Protein AF-A0A9P8CK56-F1 (afdb_monomer_lite)

Organism: NCBI:txid2614577

Foldseek 3Di:
DDDDPVLLQLLLQCCQVVVDDLVVSQVVSCVVVVDGDDSVRSVVSPQVVQQFAFDADPVLEFDDDPVDNPDGDGHHCPDPPNDPDDSSGSLSRPLVVLLPDPPRDPVSNVSSVVSVVVHVVVVVVVVVVVD

Radius of gyration: 15.68 Å; chains: 1; bounding box: 39×35×40 Å

pLDDT: mean 83.84, std 14.22, range [45.66, 97.94]

Structure (mmCIF, N/CA/C/O backbone):
data_AF-A0A9P8CK56-F1
#
_entry.id   AF-A0A9P8CK56-F1
#
loop_
_atom_site.group_PDB
_atom_site.id
_atom_site.type_symbol
_atom_site.label_atom_id
_atom_site.label_alt_id
_atom_site.label_comp_id
_atom_site.label_asym_id
_atom_site.label_entity_id
_atom_site.label_seq_id
_atom_site.pdbx_PDB_ins_code
_atom_site.Cartn_x
_atom_site.Cartn_y
_atom_site.Cartn_z
_atom_site.occupancy
_atom_site.B_iso_or_equiv
_atom_site.auth_seq_id
_atom_site.auth_comp_id
_atom_site.auth_asym_id
_atom_site.auth_atom_id
_atom_site.pdbx_PDB_model_num
ATOM 1 N N . LYS A 1 1 ? -8.185 0.808 -19.509 1.00 69.81 1 LYS A N 1
ATOM 2 C CA . LYS A 1 1 ? -8.734 -0.059 -18.432 1.00 69.81 1 LYS A CA 1
ATOM 3 C C . LYS A 1 1 ? -8.433 0.576 -17.075 1.00 69.81 1 LYS A C 1
ATOM 5 O O . LYS A 1 1 ? -7.284 0.94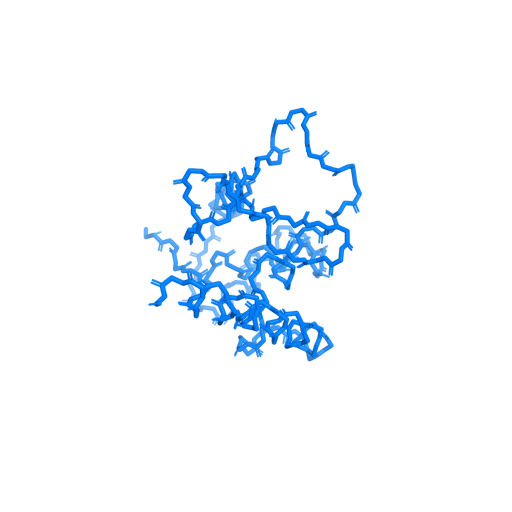2 -16.844 1.00 69.81 1 LYS A O 1
ATOM 10 N N . ARG A 1 2 ? -9.447 0.756 -16.221 1.00 87.88 2 ARG A N 1
ATOM 11 C CA . ARG A 1 2 ? -9.299 1.322 -14.866 1.00 87.88 2 ARG A CA 1
ATOM 12 C C . ARG A 1 2 ? -8.567 0.323 -13.956 1.00 87.88 2 ARG A C 1
ATOM 14 O O . ARG A 1 2 ? -8.706 -0.878 -14.161 1.00 87.88 2 ARG A O 1
ATOM 21 N N . TYR A 1 3 ? -7.772 0.816 -13.007 1.00 92.88 3 TYR A N 1
ATOM 22 C CA . TYR A 1 3 ? -7.143 -0.028 -11.986 1.00 92.88 3 TYR A CA 1
ATOM 23 C C . TYR A 1 3 ? -8.184 -0.477 -10.959 1.00 92.88 3 TYR A C 1
ATOM 25 O O . TYR A 1 3 ? -9.047 0.318 -10.575 1.00 92.88 3 TYR A O 1
ATOM 33 N N . THR A 1 4 ? -8.097 -1.729 -10.512 1.00 95.44 4 THR A N 1
ATOM 34 C CA . THR A 1 4 ? -8.840 -2.187 -9.331 1.00 95.44 4 THR A CA 1
ATOM 35 C C . THR A 1 4 ? -8.220 -1.611 -8.054 1.00 95.44 4 THR A C 1
ATOM 37 O O . THR A 1 4 ? -7.120 -1.043 -8.075 1.00 95.44 4 THR A O 1
ATOM 40 N N . VAL A 1 5 ? -8.926 -1.753 -6.929 1.00 94.50 5 VAL A N 1
ATOM 41 C CA . VAL A 1 5 ? -8.406 -1.366 -5.609 1.00 94.50 5 VAL A CA 1
ATOM 42 C C . VAL A 1 5 ? -7.129 -2.146 -5.296 1.00 94.50 5 VAL A C 1
ATOM 44 O O . VAL A 1 5 ? -6.094 -1.535 -5.057 1.00 94.50 5 VAL A O 1
ATOM 47 N N . GLU A 1 6 ? -7.165 -3.473 -5.430 1.00 96.25 6 GLU A N 1
ATOM 48 C CA . GLU A 1 6 ? -6.005 -4.341 -5.200 1.00 96.25 6 GLU A CA 1
ATOM 49 C C . GLU A 1 6 ? -4.815 -3.999 -6.109 1.00 96.25 6 GLU A C 1
ATOM 51 O O . GLU A 1 6 ? -3.677 -3.937 -5.653 1.00 96.25 6 GLU A O 1
ATOM 56 N N . GLN A 1 7 ? -5.062 -3.701 -7.388 1.00 96.62 7 GLN A N 1
ATOM 57 C CA . GLN A 1 7 ? -3.997 -3.288 -8.305 1.00 96.62 7 GLN A CA 1
ATOM 58 C C . GLN A 1 7 ? -3.357 -1.960 -7.889 1.00 96.62 7 GLN A C 1
ATOM 60 O O . GLN A 1 7 ? -2.152 -1.779 -8.047 1.00 96.62 7 GLN A O 1
ATOM 65 N N . SER A 1 8 ? -4.155 -1.025 -7.375 1.00 95.25 8 SER A N 1
ATOM 66 C CA . SER A 1 8 ? -3.649 0.255 -6.871 1.00 95.25 8 SER A CA 1
ATOM 67 C C . SER A 1 8 ? -2.845 0.055 -5.584 1.00 95.25 8 SER A C 1
ATOM 69 O O . SER A 1 8 ? -1.782 0.654 -5.429 1.00 95.25 8 SER A O 1
ATOM 71 N N . ASP A 1 9 ? -3.311 -0.831 -4.705 1.00 95.81 9 ASP A N 1
ATOM 72 C CA . ASP A 1 9 ? -2.639 -1.205 -3.460 1.00 95.81 9 ASP A CA 1
ATOM 73 C C . ASP A 1 9 ? -1.296 -1.883 -3.704 1.00 95.81 9 ASP A C 1
ATOM 75 O O . ASP A 1 9 ? -0.312 -1.536 -3.053 1.00 95.81 9 ASP A O 1
ATOM 79 N N . PHE A 1 10 ? -1.226 -2.786 -4.683 1.00 97.25 10 PHE A N 1
ATOM 80 C CA . PHE A 1 10 ? 0.025 -3.419 -5.090 1.00 97.25 10 PHE A CA 1
ATOM 81 C C . PHE A 1 10 ? 1.075 -2.381 -5.485 1.00 97.25 10 PHE A C 1
ATOM 83 O O . PHE A 1 10 ? 2.236 -2.493 -5.103 1.00 97.25 10 PHE A O 1
ATOM 90 N N . ILE A 1 11 ? 0.674 -1.343 -6.224 1.00 95.81 11 ILE A N 1
ATOM 91 C CA . ILE A 1 11 ? 1.591 -0.284 -6.657 1.00 95.81 11 ILE A CA 1
ATOM 92 C C . ILE A 1 11 ? 2.115 0.512 -5.453 1.00 95.81 11 ILE A C 1
ATOM 94 O O . ILE A 1 11 ? 3.301 0.838 -5.423 1.00 95.81 11 ILE A O 1
ATOM 98 N N . ILE A 1 12 ? 1.266 0.809 -4.461 1.00 93.88 12 ILE A N 1
ATOM 99 C CA . ILE A 1 12 ? 1.695 1.462 -3.212 1.00 93.88 12 ILE A CA 1
ATOM 100 C C . ILE A 1 12 ? 2.677 0.563 -2.458 1.00 93.88 12 ILE A C 1
ATOM 102 O O . ILE A 1 12 ? 3.786 1.003 -2.161 1.00 93.88 12 ILE A O 1
ATOM 106 N N . TYR A 1 13 ? 2.304 -0.698 -2.233 1.00 95.31 13 TYR A N 1
ATOM 107 C CA . TYR A 1 13 ? 3.117 -1.679 -1.517 1.00 95.31 13 TYR A CA 1
ATOM 108 C C . TYR A 1 13 ? 4.500 -1.872 -2.140 1.00 95.31 13 TYR A C 1
ATOM 110 O O . TYR A 1 13 ? 5.534 -1.831 -1.473 1.00 95.31 13 TYR A O 1
ATOM 118 N N . ALA A 1 14 ? 4.534 -2.043 -3.459 1.00 95.38 14 ALA A N 1
ATOM 119 C CA . ALA A 1 14 ? 5.774 -2.283 -4.173 1.00 95.38 14 ALA A CA 1
ATOM 120 C C . ALA A 1 14 ? 6.727 -1.072 -4.107 1.00 95.38 14 ALA A C 1
ATOM 122 O O . ALA A 1 14 ? 7.947 -1.235 -4.160 1.00 95.38 14 ALA A O 1
ATOM 123 N N . ARG A 1 15 ? 6.186 0.148 -3.989 1.00 93.12 15 ARG A N 1
ATOM 124 C CA . ARG A 1 15 ? 6.971 1.388 -3.935 1.00 93.12 15 ARG A CA 1
ATOM 125 C C . ARG A 1 15 ? 7.427 1.766 -2.533 1.00 93.12 15 ARG A C 1
ATOM 127 O O . ARG A 1 15 ? 8.553 2.241 -2.416 1.00 93.12 15 ARG A O 1
ATOM 134 N N . HIS A 1 16 ? 6.586 1.569 -1.525 1.00 90.31 16 HIS A N 1
ATOM 135 C CA . HIS A 1 16 ? 6.870 1.958 -0.146 1.00 90.31 16 HIS A CA 1
ATOM 136 C C . HIS A 1 16 ? 7.537 0.818 0.623 1.00 90.31 16 HIS A C 1
ATOM 138 O O . HIS A 1 16 ? 8.731 0.884 0.900 1.00 90.31 16 HIS A O 1
ATOM 144 N N . GLU A 1 17 ? 6.826 -0.283 0.856 1.00 91.69 17 GLU A N 1
ATOM 145 C CA . GLU A 1 17 ? 7.347 -1.405 1.638 1.00 91.69 17 GLU A CA 1
ATOM 146 C C . GLU A 1 17 ? 8.493 -2.136 0.944 1.00 91.69 17 GLU A C 1
ATOM 148 O O . GLU A 1 17 ? 9.493 -2.473 1.574 1.00 91.69 17 GLU A O 1
ATOM 153 N N . MET A 1 18 ? 8.366 -2.384 -0.360 1.00 92.31 18 MET A N 1
ATOM 154 C CA . MET A 1 18 ? 9.376 -3.159 -1.086 1.00 92.31 18 MET A CA 1
ATOM 155 C C . MET A 1 18 ? 10.480 -2.298 -1.704 1.00 92.31 18 MET A C 1
ATOM 157 O O . MET A 1 18 ? 11.491 -2.839 -2.160 1.00 92.31 18 MET A O 1
ATOM 161 N N . LYS A 1 19 ? 10.289 -0.972 -1.753 1.00 91.69 19 LYS A N 1
ATOM 162 C CA . LYS A 1 19 ? 11.221 0.009 -2.344 1.00 91.69 19 LYS A CA 1
ATOM 163 C C . LYS A 1 19 ? 11.689 -0.364 -3.762 1.00 91.69 19 LYS A C 1
ATOM 165 O O . LYS A 1 19 ? 12.800 -0.037 -4.177 1.00 91.69 19 LYS A O 1
ATOM 170 N N . TRP A 1 20 ? 10.850 -1.054 -4.540 1.00 95.38 20 TRP A N 1
ATOM 171 C CA . TRP A 1 20 ? 11.206 -1.541 -5.876 1.00 95.38 20 TRP A CA 1
ATOM 172 C C . TRP A 1 20 ? 11.250 -0.423 -6.910 1.00 95.38 20 TRP A C 1
ATOM 174 O O . TRP A 1 20 ? 10.390 0.454 -6.920 1.00 95.38 20 TRP A O 1
ATOM 184 N N . SER A 1 21 ? 12.193 -0.497 -7.853 1.00 96.50 21 SER A N 1
ATOM 185 C CA . SER A 1 21 ? 12.228 0.392 -9.021 1.00 96.50 21 SER A CA 1
ATOM 186 C C . SER A 1 21 ? 10.979 0.230 -9.897 1.00 96.50 21 SER A C 1
ATOM 188 O O . SER A 1 21 ? 10.360 -0.833 -9.927 1.00 96.50 21 SER A O 1
ATOM 190 N N . TRP A 1 22 ? 10.615 1.264 -10.661 1.00 96.75 22 TRP A N 1
ATOM 191 C CA . TRP A 1 22 ? 9.417 1.229 -11.511 1.00 96.75 22 TRP A CA 1
ATOM 192 C C . TRP A 1 22 ? 9.407 0.086 -12.531 1.00 96.75 22 TRP A C 1
ATOM 194 O O . TRP A 1 22 ? 8.348 -0.486 -12.779 1.00 96.75 22 TRP A O 1
ATOM 204 N N . ASN A 1 23 ? 10.569 -0.284 -13.075 1.00 97.38 23 ASN A N 1
ATOM 205 C CA . ASN A 1 23 ? 10.685 -1.433 -13.976 1.00 97.38 23 ASN A CA 1
ATOM 206 C C . ASN A 1 23 ? 10.350 -2.743 -13.250 1.00 97.38 23 ASN A C 1
ATOM 208 O O . ASN A 1 23 ? 9.551 -3.528 -13.745 1.00 97.38 23 ASN A O 1
ATOM 212 N N . LYS A 1 24 ? 10.854 -2.932 -12.024 1.00 97.94 24 LYS A N 1
ATOM 213 C CA . LYS A 1 24 ? 10.520 -4.112 -11.218 1.00 97.94 24 LYS A CA 1
ATOM 214 C C . LYS A 1 24 ? 9.043 -4.139 -10.818 1.00 97.94 24 LYS A C 1
ATOM 216 O O . LYS A 1 24 ? 8.423 -5.195 -10.871 1.00 97.94 24 LYS A O 1
ATOM 221 N N . VAL A 1 25 ? 8.462 -2.986 -10.466 1.00 97.50 25 VAL A N 1
ATOM 222 C CA . VAL A 1 25 ? 7.016 -2.872 -10.197 1.00 97.50 25 VAL A CA 1
ATOM 223 C C . VAL A 1 25 ? 6.209 -3.284 -11.426 1.00 97.50 25 VAL A C 1
ATOM 225 O O . VAL A 1 25 ? 5.249 -4.031 -11.286 1.00 97.50 25 VAL A O 1
ATOM 228 N N . ARG A 1 26 ? 6.600 -2.832 -12.624 1.00 97.88 26 ARG A N 1
ATOM 229 C CA . ARG A 1 26 ? 5.947 -3.200 -13.886 1.00 97.88 26 ARG A CA 1
ATOM 230 C C . ARG A 1 26 ? 5.964 -4.709 -14.113 1.00 97.88 26 ARG A C 1
ATOM 232 O O . ARG A 1 26 ? 4.909 -5.288 -14.364 1.00 97.88 26 ARG A O 1
ATOM 239 N N . ASP A 1 27 ? 7.135 -5.325 -14.012 1.00 97.75 27 ASP A N 1
ATOM 240 C CA . ASP A 1 27 ? 7.305 -6.748 -14.312 1.00 97.75 27 ASP A CA 1
ATOM 241 C C . ASP A 1 27 ? 6.545 -7.609 -13.293 1.00 97.75 27 ASP A C 1
ATOM 243 O O . ASP A 1 27 ? 5.765 -8.487 -13.663 1.00 97.75 27 ASP A O 1
ATOM 247 N N . ALA A 1 28 ? 6.662 -7.276 -12.004 1.00 97.62 28 ALA A N 1
ATOM 248 C CA . ALA A 1 28 ? 5.919 -7.951 -10.946 1.00 97.62 28 ALA A CA 1
ATOM 249 C C . ALA A 1 28 ? 4.399 -7.741 -11.076 1.00 97.62 28 ALA A C 1
ATOM 251 O O . ALA A 1 28 ? 3.634 -8.675 -10.860 1.00 97.62 28 ALA A O 1
ATOM 252 N N . PHE A 1 29 ? 3.939 -6.553 -11.487 1.00 97.81 29 PHE A N 1
ATOM 253 C CA . PHE A 1 29 ? 2.518 -6.287 -11.731 1.00 97.81 29 PHE A CA 1
ATOM 254 C C . PHE A 1 29 ? 1.959 -7.194 -12.835 1.00 97.81 29 PHE A C 1
ATOM 256 O O . PHE A 1 29 ? 0.879 -7.769 -12.676 1.00 97.81 29 PHE A O 1
ATOM 263 N N . ALA A 1 30 ? 2.697 -7.348 -13.938 1.00 97.25 30 ALA A N 1
ATOM 264 C CA . ALA A 1 30 ? 2.300 -8.219 -15.040 1.00 97.25 30 ALA A CA 1
ATOM 265 C C . ALA A 1 30 ? 2.226 -9.690 -14.604 1.00 97.25 30 ALA A C 1
ATOM 267 O O . ALA A 1 30 ? 1.282 -10.390 -14.973 1.00 97.25 30 ALA A O 1
ATOM 268 N N . MET A 1 31 ? 3.164 -10.141 -13.767 1.00 96.94 31 MET A N 1
ATOM 269 C CA . MET A 1 31 ? 3.151 -11.494 -13.206 1.00 96.94 31 MET A CA 1
ATOM 270 C C . MET A 1 31 ? 1.968 -11.728 -12.260 1.00 96.94 31 MET A C 1
ATOM 272 O O . MET A 1 31 ? 1.265 -12.727 -12.410 1.00 96.94 31 MET A O 1
ATOM 276 N N . THR A 1 32 ? 1.726 -10.805 -11.326 1.00 96.62 32 THR A N 1
ATOM 277 C CA . THR A 1 32 ? 0.682 -10.934 -10.297 1.00 96.62 32 THR A CA 1
ATOM 278 C C . THR A 1 32 ? -0.721 -10.868 -10.894 1.00 96.62 32 THR A C 1
ATOM 280 O O . THR A 1 32 ? -1.567 -11.696 -10.574 1.00 96.62 32 THR A O 1
ATOM 283 N N . PHE A 1 33 ? -0.978 -9.909 -11.789 1.00 96.19 33 PHE A N 1
ATOM 284 C CA . PHE A 1 33 ? -2.330 -9.637 -12.296 1.00 96.19 33 PHE A CA 1
ATOM 285 C C . PHE A 1 33 ? -2.580 -10.130 -13.721 1.00 96.19 33 PHE A C 1
ATOM 287 O O . PHE A 1 33 ? -3.648 -9.855 -14.270 1.00 96.19 33 PHE A O 1
ATOM 294 N N . ARG A 1 34 ? -1.600 -10.806 -14.341 1.00 95.19 34 ARG A N 1
ATOM 295 C CA . ARG A 1 34 ? -1.655 -11.272 -15.742 1.00 95.19 34 ARG A CA 1
ATOM 296 C C . ARG A 1 34 ? -2.084 -10.162 -16.706 1.00 95.19 34 ARG A C 1
ATOM 298 O O . ARG A 1 34 ? -2.846 -10.375 -17.645 1.00 95.19 34 ARG A O 1
ATOM 305 N N . GLN A 1 35 ? -1.622 -8.944 -16.430 1.00 93.81 35 GLN A N 1
ATOM 306 C CA . GLN A 1 35 ? -2.021 -7.747 -17.152 1.00 93.81 35 GLN A CA 1
ATOM 307 C C . GLN A 1 35 ? -0.852 -6.779 -17.271 1.00 93.81 35 GLN A C 1
ATOM 309 O O . GLN A 1 35 ? -0.316 -6.310 -16.270 1.00 93.81 35 GLN A O 1
ATOM 314 N N . GLU A 1 36 ? -0.541 -6.383 -18.497 1.00 94.06 36 GLU A N 1
ATOM 315 C CA . GLU A 1 36 ? 0.524 -5.426 -18.758 1.00 94.06 36 GLU A CA 1
ATOM 316 C C . GLU A 1 36 ? 0.073 -3.973 -18.558 1.00 94.06 36 GLU A C 1
ATOM 318 O O . GLU A 1 36 ? -1.068 -3.563 -18.839 1.00 94.06 36 GLU A O 1
ATOM 323 N N . ARG A 1 37 ? 1.009 -3.175 -18.050 1.00 95.38 37 ARG A N 1
ATOM 324 C CA . ARG A 1 37 ? 0.907 -1.726 -17.892 1.00 95.38 37 ARG A CA 1
ATOM 325 C C . ARG A 1 37 ? 2.262 -1.112 -18.188 1.00 95.38 37 ARG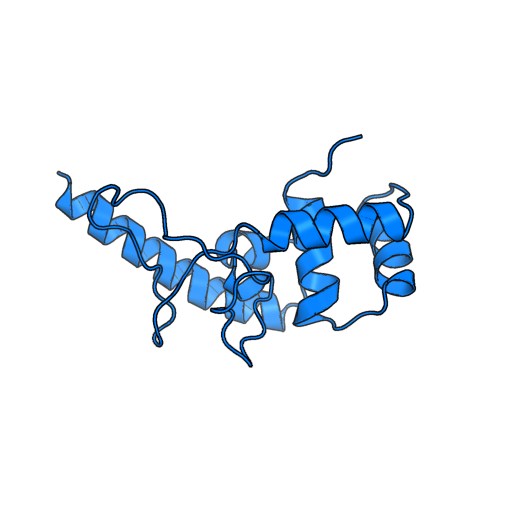 A C 1
ATOM 327 O O . ARG A 1 37 ? 3.290 -1.711 -17.906 1.00 95.38 37 ARG A O 1
ATOM 334 N N . THR A 1 38 ? 2.270 0.098 -18.729 1.00 96.44 38 THR A N 1
ATOM 335 C CA . THR A 1 38 ? 3.512 0.854 -18.904 1.00 96.44 38 THR A CA 1
ATOM 336 C C . THR A 1 38 ? 3.899 1.539 -17.592 1.00 96.44 38 THR A C 1
ATOM 338 O O . THR A 1 38 ? 3.041 1.828 -16.752 1.00 96.44 38 THR A O 1
ATOM 341 N N . VAL A 1 39 ? 5.188 1.843 -17.420 1.00 96.75 39 VAL A N 1
ATOM 342 C CA . VAL A 1 39 ? 5.681 2.599 -16.255 1.00 96.75 39 VAL A CA 1
ATOM 343 C C . VAL A 1 39 ? 4.923 3.926 -16.062 1.00 96.75 39 VAL A C 1
ATOM 345 O O . VAL A 1 39 ? 4.441 4.147 -14.948 1.00 96.75 39 VAL A O 1
ATOM 348 N N . PRO A 1 40 ? 4.691 4.757 -17.102 1.00 96.75 40 PRO A N 1
ATOM 349 C CA . PRO A 1 40 ? 3.902 5.983 -16.952 1.00 96.75 40 PRO A CA 1
ATOM 350 C C . PRO A 1 40 ? 2.479 5.740 -16.431 1.00 96.75 40 PRO A C 1
ATOM 352 O O . PRO A 1 40 ? 1.979 6.493 -15.593 1.00 96.75 40 PRO A O 1
ATOM 355 N N . CYS A 1 41 ? 1.818 4.661 -16.865 1.00 95.69 41 CYS A N 1
ATOM 356 C CA . CYS A 1 41 ? 0.485 4.322 -16.368 1.00 95.69 41 CYS A CA 1
ATOM 357 C C . CYS A 1 41 ? 0.493 3.944 -14.881 1.00 95.69 41 CYS A C 1
ATOM 359 O O . CYS A 1 41 ? -0.472 4.259 -14.177 1.00 95.69 41 CYS A O 1
ATOM 361 N N . LEU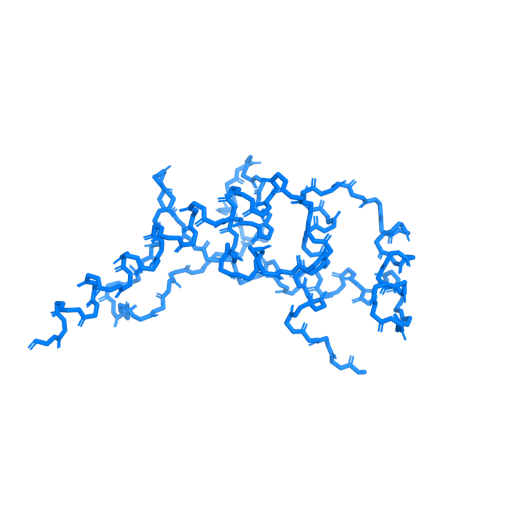 A 1 42 ? 1.530 3.246 -14.408 1.00 96.50 42 LEU A N 1
ATOM 362 C CA . LEU A 1 42 ? 1.677 2.850 -13.002 1.00 96.50 42 LEU A CA 1
ATOM 363 C C . LEU A 1 42 ? 1.998 4.065 -12.126 1.00 96.50 42 LEU A C 1
ATOM 365 O O . LEU A 1 42 ? 1.357 4.263 -11.095 1.00 96.50 42 LEU A O 1
ATOM 369 N N . GLN A 1 43 ? 2.904 4.930 -12.586 1.00 94.38 43 GLN A N 1
ATOM 370 C CA . GLN A 1 43 ? 3.226 6.204 -11.940 1.00 94.38 43 GLN A CA 1
ATOM 371 C C . GLN A 1 43 ? 1.986 7.090 -11.799 1.00 94.38 43 GLN A C 1
ATOM 373 O O . GLN A 1 43 ? 1.697 7.590 -10.714 1.00 94.38 43 GLN A O 1
ATOM 378 N N . GLY A 1 44 ? 1.199 7.238 -12.867 1.00 92.19 44 GLY A N 1
ATOM 379 C CA . GLY A 1 44 ? -0.042 8.009 -12.817 1.00 92.19 44 GLY A CA 1
ATOM 380 C C . GLY A 1 44 ? -1.045 7.457 -11.799 1.00 92.19 44 GLY A C 1
ATOM 381 O O . GLY A 1 44 ? -1.724 8.232 -11.128 1.00 92.19 44 GLY A O 1
ATOM 382 N N . CYS A 1 45 ? -1.135 6.130 -11.653 1.00 92.81 45 CYS A N 1
ATOM 383 C CA . CYS A 1 45 ? -1.956 5.510 -10.612 1.00 92.81 45 CYS A CA 1
ATOM 384 C C . CYS A 1 45 ? -1.425 5.837 -9.214 1.00 92.81 45 CYS A C 1
ATOM 386 O O . CYS A 1 45 ? -2.172 6.356 -8.391 1.00 92.81 45 CYS A O 1
ATOM 388 N N . TYR A 1 46 ? -0.133 5.602 -8.984 1.00 91.62 46 TYR A N 1
ATOM 389 C CA . TYR A 1 46 ? 0.552 5.887 -7.725 1.00 91.62 46 TYR A CA 1
ATOM 390 C C . TYR A 1 46 ? 0.331 7.328 -7.254 1.00 91.62 46 TYR A C 1
ATOM 392 O O . TYR A 1 46 ? -0.101 7.556 -6.125 1.00 91.62 46 TYR A O 1
ATOM 400 N N . TYR A 1 47 ? 0.548 8.308 -8.134 1.00 86.81 47 TYR A N 1
ATOM 401 C CA . TYR A 1 47 ? 0.401 9.714 -7.768 1.00 86.81 47 TYR A CA 1
ATOM 402 C C . TYR A 1 47 ? -1.040 10.103 -7.438 1.00 86.81 47 TYR A C 1
ATOM 404 O O . TYR A 1 47 ? -1.238 10.891 -6.520 1.00 86.81 47 TYR A O 1
ATOM 412 N N . ARG A 1 48 ? -2.044 9.544 -8.131 1.00 86.62 48 ARG A N 1
ATOM 413 C CA . ARG A 1 48 ? -3.458 9.781 -7.790 1.00 86.62 48 ARG A CA 1
ATOM 414 C C . ARG A 1 48 ? -3.823 9.16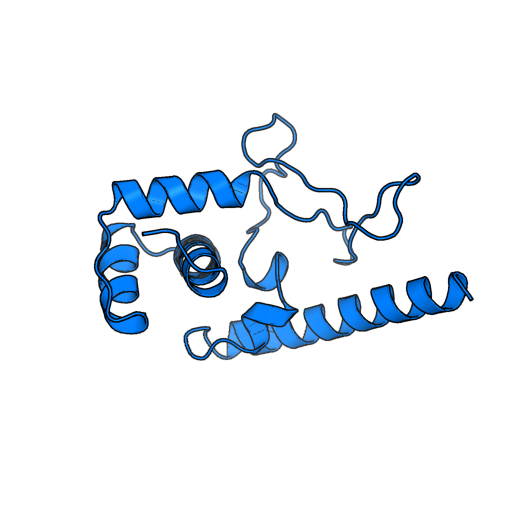3 -6.444 1.00 86.62 48 ARG A C 1
ATOM 416 O O . ARG A 1 48 ? -4.482 9.811 -5.641 1.00 86.62 48 ARG A O 1
ATOM 423 N N . THR A 1 49 ? -3.361 7.945 -6.172 1.00 84.25 49 THR A N 1
ATOM 424 C CA . THR A 1 49 ? -3.599 7.281 -4.882 1.00 84.25 49 THR A CA 1
ATOM 425 C C . THR A 1 49 ? -2.935 8.038 -3.725 1.00 84.25 49 THR A C 1
ATOM 427 O O . THR A 1 49 ? -3.490 8.113 -2.634 1.00 84.25 49 THR A O 1
ATOM 430 N N . ASN A 1 50 ? -1.788 8.677 -3.965 1.00 82.88 50 ASN A N 1
ATOM 431 C CA . ASN A 1 50 ? -1.090 9.512 -2.981 1.00 82.88 50 ASN A CA 1
ATOM 432 C C . ASN A 1 50 ? -1.787 10.843 -2.642 1.00 82.88 50 ASN A C 1
ATOM 434 O O . ASN A 1 50 ? -1.338 11.538 -1.732 1.00 82.88 50 ASN A O 1
ATOM 438 N N . MET A 1 51 ? -2.869 11.204 -3.338 1.00 77.81 51 MET A N 1
ATOM 439 C CA . MET A 1 51 ? -3.688 12.371 -2.982 1.00 77.81 51 MET A CA 1
ATOM 440 C C . MET A 1 51 ? -4.748 12.061 -1.913 1.00 77.81 51 MET A C 1
ATOM 442 O O . MET A 1 51 ? -5.382 12.988 -1.418 1.00 77.81 51 MET A O 1
ATOM 446 N N . HIS A 1 52 ? -4.949 10.784 -1.571 1.00 77.81 52 HIS A N 1
ATOM 447 C CA . HIS A 1 52 ? -6.038 10.313 -0.712 1.00 77.81 52 HIS A CA 1
ATOM 448 C C . HIS A 1 52 ? -5.520 9.400 0.403 1.00 77.81 52 HIS A C 1
ATOM 450 O O . HIS A 1 52 ? -5.868 8.220 0.472 1.00 77.81 52 HIS A O 1
ATOM 456 N N . ILE A 1 53 ? -4.647 9.924 1.264 1.00 81.06 53 ILE A N 1
ATOM 457 C CA . ILE A 1 53 ? -4.037 9.140 2.343 1.00 81.06 53 ILE A CA 1
ATOM 458 C C . ILE A 1 53 ? -4.793 9.394 3.645 1.00 81.06 53 ILE A C 1
ATOM 460 O O . ILE A 1 53 ? -4.882 10.553 4.044 1.00 81.06 53 ILE A O 1
ATOM 464 N N . PRO A 1 54 ? -5.315 8.357 4.324 1.00 80.94 54 PRO A N 1
ATOM 465 C CA . PRO A 1 54 ? -5.921 8.518 5.643 1.00 80.94 54 PRO A CA 1
ATOM 466 C C . PRO A 1 54 ? -4.925 9.102 6.649 1.00 80.94 54 PRO A C 1
ATOM 468 O O . PRO A 1 54 ? -3.782 8.660 6.700 1.00 80.94 54 PRO A O 1
ATOM 471 N N . MET A 1 55 ? -5.361 10.066 7.453 1.00 79.69 55 MET A N 1
ATOM 472 C CA . MET A 1 55 ? -4.576 10.613 8.558 1.00 79.69 55 MET A CA 1
ATOM 473 C C . MET A 1 55 ? -4.682 9.733 9.802 1.00 79.69 55 MET A C 1
ATOM 475 O O . MET A 1 55 ? -5.737 9.147 10.076 1.00 79.69 55 MET A O 1
ATOM 479 N N . TRP A 1 56 ? -3.604 9.710 10.581 1.00 80.06 56 TRP A N 1
ATOM 480 C CA . TRP A 1 56 ? -3.517 8.998 11.851 1.00 80.06 56 TRP A CA 1
ATOM 481 C C . TRP A 1 56 ? -2.837 9.868 12.910 1.00 80.06 56 TRP A C 1
ATOM 483 O O . TRP A 1 56 ? -2.107 10.792 12.552 1.00 80.06 56 TRP A O 1
ATOM 493 N N . ASP A 1 57 ? -3.077 9.580 14.186 1.00 78.06 57 ASP A N 1
ATOM 494 C CA . ASP A 1 57 ? -2.284 10.125 15.294 1.00 78.06 57 ASP A CA 1
ATOM 495 C C . ASP A 1 57 ? -0.979 9.334 15.518 1.00 78.06 57 ASP A C 1
ATOM 497 O O . ASP A 1 57 ? -0.660 8.393 14.779 1.00 78.06 57 ASP A O 1
ATOM 501 N N . ALA A 1 58 ? -0.206 9.732 16.533 1.00 73.38 58 ALA A N 1
ATOM 502 C CA . ALA A 1 58 ? 1.070 9.106 16.882 1.00 73.38 58 ALA A CA 1
ATOM 503 C C . ALA A 1 58 ? 0.905 7.628 17.286 1.00 73.38 58 ALA A C 1
ATOM 505 O O . ALA A 1 58 ? 1.801 6.807 17.075 1.00 73.38 58 ALA A O 1
ATOM 506 N N . GLU A 1 59 ? -0.262 7.270 17.812 1.00 73.69 59 GLU A N 1
ATOM 507 C CA . GLU A 1 59 ? -0.636 5.931 18.252 1.00 73.69 59 GLU A CA 1
ATOM 508 C C . GLU A 1 59 ? -1.168 5.049 17.100 1.00 73.69 59 GLU A C 1
ATOM 510 O O . GLU A 1 59 ? -1.316 3.825 17.253 1.00 73.69 59 GLU A O 1
ATOM 515 N N . GLY A 1 60 ? -1.396 5.647 15.924 1.00 71.50 60 GLY A N 1
ATOM 516 C CA . GLY A 1 60 ? -1.834 4.993 14.691 1.00 71.50 60 GLY A CA 1
ATOM 517 C C . GLY A 1 60 ? -3.353 4.864 14.544 1.00 71.50 60 GLY A C 1
ATOM 518 O O . GLY A 1 60 ? -3.818 4.103 13.684 1.00 71.50 60 GLY A O 1
ATOM 519 N N . PHE A 1 61 ? -4.133 5.574 15.360 1.00 78.12 61 PHE A N 1
ATOM 520 C CA . PHE A 1 61 ? -5.584 5.652 15.229 1.00 78.12 61 PHE A CA 1
ATOM 521 C C . PHE A 1 61 ? -5.978 6.626 14.129 1.00 78.12 61 PHE A C 1
ATOM 523 O O . PHE A 1 61 ? -5.345 7.658 13.933 1.00 78.12 61 PHE A O 1
ATOM 530 N N . LEU A 1 62 ? -7.053 6.313 13.402 1.00 82.81 62 LEU A N 1
ATOM 531 C CA . LEU A 1 62 ? -7.550 7.201 12.354 1.00 82.81 62 LEU A CA 1
ATOM 532 C C . LEU A 1 62 ? -8.054 8.509 12.968 1.00 82.81 62 LEU A C 1
ATOM 534 O O . LEU A 1 62 ? -8.842 8.493 13.917 1.00 82.81 62 LEU A O 1
ATOM 538 N N . LEU A 1 63 ? -7.650 9.631 12.376 1.00 79.19 63 LEU A N 1
ATOM 539 C CA . LEU A 1 63 ? -8.194 10.944 12.704 1.00 79.19 63 LEU A CA 1
ATOM 540 C C . LEU A 1 63 ? -9.470 11.172 11.898 1.00 79.19 63 LEU A C 1
ATOM 542 O O . LEU A 1 63 ? -9.493 10.942 10.692 1.00 79.19 63 LEU A O 1
ATOM 546 N N . PHE A 1 64 ? -10.531 11.644 12.545 1.00 77.69 64 PHE A N 1
ATOM 547 C CA . PHE A 1 64 ? -11.822 11.927 11.912 1.00 77.69 64 PHE A CA 1
ATOM 548 C C . PHE A 1 64 ? -12.170 13.399 12.098 1.00 77.69 64 PHE A C 1
ATOM 550 O O . PHE A 1 64 ? -11.869 13.971 13.143 1.00 77.69 64 PHE A O 1
ATOM 557 N N . GLY A 1 65 ? -12.816 14.000 11.100 1.00 69.94 65 GLY A N 1
ATOM 558 C CA . GLY A 1 65 ? -13.264 15.386 11.201 1.00 69.94 65 GLY A CA 1
ATOM 559 C C . GLY A 1 65 ? -14.442 15.538 12.165 1.00 69.94 65 GLY A C 1
ATOM 560 O O . GLY A 1 65 ? -15.273 14.639 12.286 1.00 69.94 65 GLY A O 1
ATOM 561 N N . GLU A 1 66 ? -14.552 16.706 12.799 1.00 64.19 66 GLU A N 1
ATOM 562 C CA . GLU A 1 66 ? -15.633 17.025 13.749 1.00 64.19 66 GLU A CA 1
ATOM 563 C C . GLU A 1 66 ? -17.034 16.970 13.117 1.00 64.19 66 GLU A C 1
ATOM 565 O O . GLU A 1 66 ? -18.007 16.642 13.789 1.00 64.19 66 GLU A O 1
ATOM 570 N N . ARG A 1 67 ? -17.147 17.258 11.811 1.00 59.44 67 ARG A N 1
ATOM 571 C CA . ARG A 1 67 ? -18.430 17.281 11.081 1.00 59.44 67 ARG A CA 1
ATOM 572 C C . ARG A 1 67 ? -18.844 15.945 10.467 1.00 59.44 67 ARG A C 1
ATOM 574 O O . ARG A 1 67 ? -20.018 15.771 10.163 1.00 59.44 67 ARG A O 1
ATOM 581 N N . ASP A 1 68 ? -17.908 15.022 10.258 1.00 60.47 68 ASP A N 1
ATOM 582 C CA . ASP A 1 68 ? -18.198 13.714 9.669 1.00 60.47 68 ASP A CA 1
ATOM 583 C C . ASP A 1 68 ? -17.353 12.634 10.348 1.00 60.47 68 ASP A C 1
ATOM 585 O O . ASP A 1 68 ? -16.233 12.313 9.947 1.00 60.47 68 ASP A O 1
ATOM 589 N N . ALA A 1 69 ? -17.933 12.042 11.390 1.00 60.38 69 ALA A N 1
ATOM 590 C CA . ALA A 1 69 ? -17.314 10.968 12.151 1.00 60.38 69 ALA A CA 1
ATOM 591 C C . ALA A 1 69 ? -17.187 9.645 11.367 1.00 60.38 69 ALA A C 1
ATOM 593 O O . ALA A 1 69 ? -16.661 8.678 11.923 1.00 60.38 69 ALA A O 1
ATOM 594 N N . THR A 1 70 ? -17.681 9.568 10.121 1.00 58.28 70 THR A N 1
ATOM 595 C CA . THR A 1 70 ? -17.663 8.336 9.311 1.00 58.28 70 THR A CA 1
ATOM 596 C C . THR A 1 70 ? -16.468 8.223 8.378 1.00 58.28 70 THR A C 1
ATOM 598 O O . THR A 1 70 ? -16.133 7.114 7.961 1.00 58.28 70 THR A O 1
ATOM 601 N N . LYS A 1 71 ? -15.793 9.336 8.071 1.00 63.03 71 LYS A N 1
ATOM 602 C CA . LYS A 1 71 ? -14.640 9.353 7.165 1.00 63.03 71 LYS A CA 1
ATOM 603 C C . LYS A 1 71 ? -13.418 9.903 7.876 1.00 63.03 71 LYS A C 1
ATOM 605 O O . LYS A 1 71 ? -13.461 10.978 8.471 1.00 63.03 71 LYS A O 1
ATOM 610 N N . SER A 1 72 ? -12.319 9.158 7.801 1.00 66.75 72 SER A N 1
ATOM 611 C CA . SER A 1 72 ? -11.038 9.665 8.273 1.00 66.75 72 SER A CA 1
ATOM 612 C C . SER A 1 72 ? -10.652 10.904 7.468 1.00 66.75 72 SER A C 1
ATOM 614 O O . SER A 1 72 ? -10.861 10.938 6.249 1.00 66.75 72 SER A O 1
ATOM 616 N N . LEU A 1 73 ? -10.036 11.882 8.125 1.00 74.31 73 LEU A N 1
ATOM 617 C CA . LEU A 1 73 ? -9.358 12.977 7.443 1.00 74.31 73 LEU A CA 1
ATOM 618 C C . LEU A 1 73 ? -8.341 12.392 6.460 1.00 74.31 73 LEU A C 1
ATOM 620 O O . LEU A 1 73 ? -7.747 11.341 6.714 1.00 74.31 73 LEU A O 1
ATOM 624 N N . GLN A 1 74 ? -8.183 13.043 5.312 1.00 74.75 74 GLN A N 1
ATOM 625 C CA . GLN A 1 74 ? -7.215 12.643 4.300 1.00 74.75 74 GLN A CA 1
ATOM 626 C C . GLN A 1 74 ? -6.233 13.776 4.050 1.00 74.75 74 GLN A C 1
ATOM 628 O O . GLN A 1 74 ? -6.638 14.937 4.009 1.00 74.75 74 GLN A O 1
ATOM 633 N N . PHE A 1 75 ? -4.967 13.436 3.827 1.00 70.81 75 PHE A N 1
ATOM 634 C CA . PHE A 1 75 ? -3.954 14.388 3.392 1.00 70.81 75 PHE A CA 1
ATOM 635 C C . PHE A 1 75 ? -3.384 14.015 2.024 1.00 70.81 75 PHE A C 1
ATOM 637 O O . PHE A 1 75 ? -3.470 12.876 1.555 1.00 70.81 75 PHE A O 1
ATOM 644 N N . ASN A 1 76 ? -2.806 15.024 1.378 1.00 63.94 76 ASN A N 1
ATOM 645 C CA . ASN A 1 76 ? -2.182 14.918 0.071 1.00 63.94 76 ASN A CA 1
ATOM 646 C C . ASN A 1 76 ? -0.665 15.049 0.228 1.00 63.94 76 ASN A C 1
ATOM 648 O O . ASN A 1 76 ? -0.190 16.090 0.680 1.00 63.94 76 ASN A O 1
ATOM 652 N N . LEU A 1 77 ? 0.092 14.039 -0.215 1.00 64.81 77 LEU A N 1
ATOM 653 C CA . LEU A 1 77 ? 1.563 14.062 -0.189 1.00 64.81 77 LEU A CA 1
ATOM 654 C C . LEU A 1 77 ? 2.183 15.221 -0.998 1.00 64.81 77 LEU A C 1
ATOM 656 O O . LEU A 1 77 ? 3.343 15.547 -0.787 1.00 64.81 77 LEU A O 1
ATOM 660 N N . LYS A 1 78 ? 1.447 15.838 -1.935 1.00 56.50 78 LYS A N 1
ATOM 661 C CA . LYS A 1 78 ? 1.909 17.020 -2.690 1.00 56.50 78 LYS A CA 1
ATOM 662 C C . LYS A 1 78 ? 1.658 18.359 -1.982 1.00 56.50 78 LYS A C 1
ATOM 664 O O . LYS A 1 78 ? 2.120 19.381 -2.480 1.00 56.50 78 LYS A O 1
ATOM 669 N N . GLY A 1 79 ? 0.899 18.386 -0.886 1.00 54.59 79 GLY A N 1
ATOM 670 C CA . GLY A 1 79 ? 0.695 19.598 -0.089 1.00 54.59 79 GLY A CA 1
ATOM 671 C C . GLY A 1 79 ? 1.854 19.819 0.883 1.00 54.59 79 GLY A C 1
ATOM 672 O O . GLY A 1 79 ? 2.471 18.857 1.327 1.00 54.59 79 GLY A O 1
ATOM 673 N N . ALA A 1 80 ? 2.124 21.074 1.254 1.00 47.22 80 ALA A N 1
ATOM 674 C CA . ALA A 1 80 ? 3.210 21.506 2.150 1.00 47.22 80 ALA A CA 1
ATOM 675 C C . ALA A 1 80 ? 3.144 20.963 3.605 1.00 47.22 80 ALA A C 1
ATOM 677 O O . ALA A 1 80 ? 3.784 21.505 4.497 1.00 47.22 80 ALA A O 1
ATOM 678 N N . GLN A 1 81 ? 2.352 19.918 3.856 1.00 51.88 81 GLN A N 1
ATOM 679 C CA . GLN A 1 81 ? 2.105 19.292 5.159 1.00 51.88 81 GLN A CA 1
ATOM 680 C C . GLN A 1 81 ? 2.276 17.762 5.099 1.00 51.88 81 GLN A C 1
ATOM 682 O O . GLN A 1 81 ? 1.721 17.042 5.923 1.00 51.88 81 GLN A O 1
ATOM 687 N N . ALA A 1 82 ? 3.001 17.236 4.105 1.00 51.78 82 ALA A N 1
ATOM 688 C CA . ALA A 1 82 ? 3.437 15.844 4.143 1.00 51.78 82 ALA A CA 1
ATOM 689 C C . ALA A 1 82 ? 4.440 15.670 5.301 1.00 51.78 82 ALA A C 1
ATOM 691 O O . ALA A 1 82 ? 5.447 16.383 5.312 1.00 51.78 82 ALA A O 1
ATOM 692 N N . PRO A 1 83 ? 4.201 14.761 6.266 1.00 50.41 83 PRO A N 1
ATOM 693 C CA . PRO A 1 83 ? 5.193 14.443 7.285 1.00 50.41 83 PRO A CA 1
ATOM 694 C C . PRO A 1 83 ? 6.509 14.030 6.602 1.00 50.41 83 PRO A C 1
ATOM 696 O O . PRO A 1 83 ? 6.453 13.211 5.681 1.00 50.41 83 PRO A O 1
ATOM 699 N N . PRO A 1 84 ? 7.670 14.576 7.010 1.00 45.66 84 PRO A N 1
ATOM 700 C CA . PRO A 1 84 ? 8.931 14.399 6.282 1.00 45.66 84 PRO A CA 1
ATOM 701 C C . PRO A 1 84 ? 9.393 12.943 6.133 1.00 45.66 84 PRO A C 1
ATOM 703 O O . PRO A 1 84 ? 10.077 12.632 5.165 1.00 45.66 84 PRO A O 1
ATOM 706 N N . ASP A 1 85 ? 9.000 12.062 7.059 1.00 49.22 85 ASP A N 1
ATOM 707 C CA . ASP A 1 85 ? 9.647 10.757 7.253 1.00 49.22 85 ASP A CA 1
ATOM 708 C C . ASP A 1 85 ? 8.694 9.563 7.418 1.00 49.22 85 ASP A C 1
ATOM 710 O O . ASP A 1 85 ? 9.132 8.457 7.743 1.00 49.22 85 ASP A O 1
ATOM 714 N N . GLU A 1 86 ? 7.388 9.716 7.192 1.00 54.88 86 GLU A N 1
ATOM 715 C CA . GLU A 1 86 ? 6.504 8.557 7.338 1.00 54.88 86 GLU A CA 1
ATOM 716 C C . GLU A 1 86 ? 6.487 7.706 6.066 1.00 54.88 86 GLU A C 1
ATOM 718 O O . GLU A 1 86 ? 6.008 8.122 5.011 1.00 54.88 86 GLU A O 1
ATOM 723 N N . ASP A 1 87 ? 6.980 6.469 6.176 1.00 62.66 87 ASP A N 1
ATOM 724 C CA . ASP A 1 87 ? 6.790 5.420 5.177 1.00 62.66 87 ASP A CA 1
ATOM 725 C C . ASP A 1 87 ? 5.290 5.063 5.137 1.00 62.66 87 ASP A C 1
ATOM 727 O O . ASP A 1 87 ? 4.794 4.167 5.826 1.00 62.66 87 ASP A O 1
ATOM 731 N N . VAL A 1 88 ? 4.527 5.862 4.380 1.00 77.69 88 VAL A N 1
ATOM 732 C CA . VAL A 1 88 ? 3.071 5.769 4.205 1.00 77.69 88 VAL A CA 1
ATOM 733 C C . VAL A 1 88 ? 2.726 4.563 3.317 1.00 77.69 88 VAL A C 1
ATOM 735 O O . VAL A 1 88 ? 2.101 4.705 2.264 1.00 77.69 88 VAL A O 1
ATOM 738 N N . GLY A 1 89 ? 3.180 3.374 3.690 1.00 87.62 89 GLY A N 1
ATOM 739 C CA . GLY A 1 89 ? 2.981 2.141 2.940 1.00 87.62 89 GLY A CA 1
ATOM 740 C C . GLY A 1 89 ? 1.538 1.641 2.948 1.00 87.62 89 GLY A C 1
ATOM 741 O O . GLY A 1 89 ? 0.683 2.125 3.698 1.00 87.62 89 GLY A O 1
ATOM 742 N N . LEU A 1 90 ? 1.257 0.642 2.115 1.00 91.88 90 LEU A N 1
ATOM 743 C CA . LEU A 1 90 ? -0.031 -0.045 2.077 1.00 91.88 90 LEU A CA 1
ATOM 744 C C . LEU A 1 90 ? -0.469 -0.537 3.464 1.00 91.88 90 LEU A C 1
ATOM 746 O O . LEU A 1 90 ? -1.630 -0.348 3.823 1.00 91.88 90 LEU A O 1
ATOM 750 N N . ALA A 1 91 ? 0.436 -1.126 4.248 1.00 89.75 91 ALA A N 1
ATOM 751 C CA . ALA A 1 91 ? 0.120 -1.642 5.577 1.00 89.75 91 ALA A CA 1
ATOM 752 C C . ALA A 1 91 ? -0.409 -0.543 6.500 1.00 89.75 91 ALA A C 1
ATOM 754 O O . ALA A 1 91 ? -1.356 -0.774 7.245 1.00 89.75 91 ALA A O 1
ATOM 755 N N . ARG A 1 92 ? 0.148 0.670 6.416 1.00 86.88 92 ARG A N 1
ATOM 756 C CA . ARG A 1 92 ? -0.297 1.800 7.238 1.00 86.88 92 ARG A CA 1
ATOM 757 C C . ARG A 1 92 ? -1.533 2.474 6.650 1.00 86.88 92 ARG A C 1
ATOM 759 O O . ARG A 1 92 ? -2.402 2.897 7.400 1.00 86.88 92 ARG A O 1
ATOM 766 N N . ARG A 1 93 ? -1.691 2.538 5.325 1.00 88.31 93 ARG A N 1
ATOM 767 C CA . ARG A 1 93 ? -2.891 3.126 4.692 1.00 88.31 93 ARG A CA 1
ATOM 768 C C . ARG A 1 93 ? -4.129 2.255 4.848 1.00 88.31 93 ARG A C 1
ATOM 770 O O . ARG A 1 93 ? -5.169 2.761 5.266 1.00 88.31 93 ARG A O 1
ATOM 777 N N . HIS A 1 94 ? -4.000 0.971 4.541 1.00 90.19 94 HIS A N 1
ATOM 778 C CA . HIS A 1 94 ? -5.091 0.002 4.444 1.00 90.19 94 HIS A CA 1
ATOM 779 C C . HIS A 1 94 ? -4.681 -1.350 5.055 1.00 90.19 94 HIS A C 1
ATOM 781 O O . HIS A 1 94 ? -4.596 -2.350 4.334 1.00 90.19 94 HIS A O 1
ATOM 787 N N . PRO A 1 95 ? -4.406 -1.403 6.372 1.00 91.56 95 PRO A N 1
ATOM 788 C CA . PRO A 1 95 ? -4.014 -2.621 7.073 1.00 91.56 95 PRO A CA 1
ATOM 789 C C . PRO A 1 95 ? -5.030 -3.753 6.892 1.00 91.56 95 PRO A C 1
ATOM 791 O O . PRO A 1 95 ? -4.640 -4.906 6.718 1.00 91.56 95 PRO A O 1
ATOM 794 N N . GLU A 1 96 ? -6.324 -3.428 6.848 1.00 92.62 96 GLU A N 1
ATOM 795 C CA . GLU A 1 96 ? -7.406 -4.385 6.612 1.00 92.62 96 GLU A CA 1
ATOM 796 C C . GLU A 1 96 ? -7.284 -5.107 5.264 1.00 92.62 96 GLU A C 1
ATOM 798 O O . GLU A 1 96 ? -7.639 -6.276 5.159 1.00 92.62 96 GLU A O 1
ATOM 803 N N . ARG A 1 97 ? -6.735 -4.437 4.243 1.00 94.62 97 ARG A N 1
ATOM 804 C CA . ARG A 1 97 ? -6.509 -5.025 2.917 1.00 94.62 97 ARG A CA 1
ATOM 805 C C . ARG A 1 97 ? -5.142 -5.692 2.829 1.00 94.62 97 ARG A C 1
ATOM 807 O O . ARG A 1 97 ? -5.030 -6.819 2.353 1.00 94.62 97 ARG A O 1
ATOM 814 N N . ALA A 1 98 ? -4.110 -5.033 3.356 1.00 94.19 98 ALA A N 1
ATOM 815 C CA . ALA A 1 98 ? -2.740 -5.539 3.373 1.00 94.19 98 ALA A CA 1
ATOM 816 C C . ALA A 1 98 ? -2.623 -6.909 4.062 1.00 94.19 98 ALA A C 1
ATOM 818 O O . ALA A 1 98 ? -1.851 -7.755 3.624 1.00 94.19 98 ALA A O 1
ATOM 819 N N . ALA A 1 99 ? -3.417 -7.145 5.110 1.00 94.44 99 ALA A N 1
ATOM 820 C CA . ALA A 1 99 ? -3.461 -8.411 5.836 1.00 94.44 99 ALA A CA 1
ATOM 821 C C . ALA A 1 99 ? -4.011 -9.601 5.022 1.00 94.44 99 ALA A C 1
ATOM 823 O O . ALA A 1 99 ? -3.803 -10.747 5.433 1.00 94.44 99 ALA A O 1
ATOM 824 N N . LEU A 1 100 ? -4.725 -9.338 3.918 1.00 94.69 100 LEU A N 1
ATOM 825 C CA . LEU A 1 100 ? -5.477 -10.332 3.142 1.00 94.69 100 LEU A CA 1
ATOM 826 C C . LEU A 1 100 ? -4.832 -10.674 1.794 1.00 94.69 100 LEU A C 1
ATOM 828 O O . LEU A 1 100 ? -5.049 -11.765 1.271 1.00 94.69 100 LEU A O 1
ATOM 832 N N . TYR A 1 101 ? -4.058 -9.759 1.213 1.00 96.62 101 TYR A N 1
ATOM 833 C CA . TYR A 1 101 ? -3.483 -9.964 -0.114 1.00 96.62 101 TYR A CA 1
ATOM 834 C C . TYR A 1 101 ? -2.359 -11.002 -0.113 1.00 96.62 101 TYR A C 1
ATOM 836 O O . TYR A 1 101 ? -1.397 -10.895 0.646 1.00 96.62 101 TYR A O 1
ATOM 844 N N . SER A 1 102 ? -2.434 -11.966 -1.032 1.00 95.31 102 SER A N 1
ATOM 845 C CA . SER A 1 102 ? -1.486 -13.086 -1.141 1.00 95.31 102 SER A CA 1
ATOM 846 C C . SER A 1 102 ? -0.065 -12.676 -1.543 1.00 95.31 102 SER A C 1
ATOM 848 O O . SER A 1 102 ? 0.887 -13.382 -1.228 1.00 95.31 102 SER A O 1
ATOM 850 N N . TRP A 1 103 ? 0.091 -11.538 -2.224 1.00 95.50 103 TRP A N 1
ATOM 851 C CA . TRP A 1 103 ? 1.380 -11.004 -2.676 1.00 95.50 103 TRP A CA 1
ATOM 852 C C . TRP A 1 103 ? 2.081 -10.113 -1.637 1.00 95.50 103 TRP A C 1
ATOM 854 O O . TRP A 1 103 ? 3.197 -9.654 -1.884 1.00 95.50 103 TRP A O 1
ATOM 864 N N . VAL A 1 104 ? 1.455 -9.851 -0.484 1.00 96.38 104 VAL A N 1
ATOM 865 C CA . VAL A 1 104 ? 2.079 -9.101 0.617 1.00 96.38 104 VAL A CA 1
ATOM 866 C C . VAL A 1 104 ? 2.957 -10.041 1.436 1.00 96.38 104 VAL A C 1
ATOM 868 O O . VAL A 1 104 ? 2.528 -11.116 1.848 1.00 96.38 104 VAL A O 1
ATOM 871 N N . HIS A 1 105 ? 4.189 -9.615 1.714 1.00 95.56 105 HIS A N 1
ATOM 872 C CA . HIS A 1 105 ? 5.131 -10.387 2.518 1.00 95.56 105 HIS A CA 1
ATOM 873 C C . HIS A 1 105 ? 4.563 -10.709 3.921 1.00 95.56 105 HIS A C 1
ATOM 875 O O . HIS A 1 105 ? 4.006 -9.811 4.563 1.00 95.56 105 HIS A O 1
ATOM 881 N N . PRO A 1 106 ? 4.750 -11.933 4.459 1.00 94.12 106 PRO A N 1
ATOM 882 C CA . PRO A 1 106 ? 4.154 -12.350 5.736 1.00 94.12 106 PRO A CA 1
ATOM 883 C C . PRO A 1 106 ? 4.472 -11.447 6.937 1.00 94.12 106 PRO A C 1
ATOM 885 O O . PRO A 1 106 ? 3.627 -11.261 7.817 1.00 94.12 106 PRO A O 1
ATOM 888 N N . SER A 1 107 ? 5.665 -10.840 6.976 1.00 92.12 107 SER A N 1
ATOM 889 C CA . SER A 1 107 ? 6.021 -9.880 8.035 1.00 92.12 107 SER A CA 1
ATOM 890 C C . SER A 1 107 ? 5.147 -8.623 7.986 1.00 92.12 107 SER A C 1
ATOM 892 O O . SER A 1 107 ? 4.646 -8.174 9.016 1.00 92.12 107 SER A O 1
ATOM 894 N N . VAL A 1 108 ? 4.889 -8.105 6.782 1.00 92.50 108 VAL A N 1
ATOM 895 C CA . VAL A 1 108 ? 4.028 -6.939 6.560 1.00 92.50 108 VAL A CA 1
ATOM 896 C C . VAL A 1 108 ? 2.570 -7.298 6.833 1.00 92.50 108 VAL A C 1
ATOM 898 O O . VAL A 1 108 ? 1.868 -6.522 7.476 1.00 92.50 108 VAL A O 1
ATOM 901 N N . GLN A 1 109 ? 2.117 -8.493 6.435 1.00 93.62 109 GLN A N 1
ATOM 902 C CA . GLN A 1 109 ? 0.774 -8.975 6.779 1.00 93.62 109 GLN A CA 1
ATOM 903 C C . GLN A 1 109 ? 0.567 -9.049 8.295 1.00 93.62 109 GLN A C 1
ATOM 905 O O . GLN A 1 109 ? -0.483 -8.651 8.792 1.00 93.62 109 GLN A O 1
ATOM 910 N N . SER A 1 110 ? 1.561 -9.536 9.039 1.00 92.12 110 SER A N 1
ATOM 911 C CA . SER A 1 110 ? 1.486 -9.642 10.501 1.00 92.12 110 SER A CA 1
ATOM 912 C C . SER A 1 110 ? 1.333 -8.268 11.157 1.00 92.12 110 SER A C 1
ATOM 914 O O . SER A 1 110 ? 0.445 -8.075 11.989 1.00 92.12 110 SER A O 1
ATOM 916 N N . GLN A 1 111 ? 2.130 -7.287 10.724 1.00 90.19 111 GLN A N 1
ATOM 917 C CA . GLN A 1 111 ? 2.002 -5.902 11.184 1.00 90.19 111 GLN A CA 1
ATOM 918 C C . GLN A 1 111 ? 0.643 -5.297 10.802 1.00 90.19 111 GLN A C 1
ATOM 920 O O . GLN A 1 111 ? -0.029 -4.686 11.635 1.00 90.19 111 GLN A O 1
ATOM 925 N N . ALA A 1 112 ? 0.208 -5.516 9.561 1.00 91.38 112 ALA A N 1
ATOM 926 C CA . ALA A 1 112 ? -1.076 -5.047 9.069 1.00 91.38 112 ALA A CA 1
ATOM 927 C C . ALA A 1 112 ? -2.247 -5.625 9.873 1.00 91.38 112 ALA A C 1
ATOM 929 O O . ALA A 1 112 ? -3.163 -4.885 10.209 1.00 91.38 112 ALA A O 1
ATOM 930 N N . ARG A 1 113 ? -2.211 -6.905 10.264 1.00 92.50 113 ARG A N 1
ATOM 931 C CA . ARG A 1 113 ? -3.252 -7.510 11.117 1.00 92.50 113 ARG A CA 1
ATOM 932 C C . ARG A 1 113 ? -3.368 -6.800 12.460 1.00 92.50 113 ARG A C 1
ATOM 934 O O . ARG A 1 113 ? -4.478 -6.481 12.875 1.00 92.50 113 ARG A O 1
ATOM 941 N N . ALA A 1 114 ? -2.245 -6.502 13.112 1.00 89.56 114 ALA A N 1
ATOM 942 C CA . ALA A 1 114 ? -2.258 -5.784 14.386 1.00 89.56 114 ALA A CA 1
ATOM 943 C C . ALA A 1 114 ? -2.915 -4.398 14.249 1.00 89.56 114 ALA A C 1
ATOM 945 O O . ALA A 1 114 ? -3.763 -4.021 15.059 1.00 89.56 114 ALA A O 1
ATOM 946 N N . TRP A 1 115 ? -2.582 -3.654 13.192 1.00 88.12 115 TRP A N 1
ATOM 947 C CA . TRP A 1 115 ? -3.203 -2.357 12.910 1.00 88.12 115 TRP A CA 1
ATOM 948 C C . TRP A 1 115 ? -4.670 -2.463 12.478 1.00 88.12 115 TRP A C 1
ATOM 950 O O . TRP A 1 115 ? -5.479 -1.620 12.867 1.00 88.12 115 TRP A O 1
ATOM 960 N N . ALA A 1 116 ? -5.039 -3.499 11.724 1.00 90.31 116 ALA A N 1
ATOM 961 C CA . ALA A 1 116 ? -6.416 -3.743 11.304 1.00 90.31 116 ALA A CA 1
ATOM 962 C C . ALA A 1 116 ? -7.324 -3.977 12.517 1.00 90.31 116 ALA A C 1
ATOM 964 O O . ALA A 1 116 ? -8.388 -3.369 12.603 1.00 90.31 116 ALA A O 1
ATOM 965 N N . MET A 1 117 ? -6.867 -4.773 13.491 1.00 89.25 117 MET A N 1
ATOM 966 C CA . MET A 1 117 ? -7.600 -5.018 14.738 1.00 89.25 117 MET A CA 1
ATOM 967 C C . MET A 1 117 ? -7.818 -3.722 15.529 1.00 89.25 117 MET A C 1
ATOM 969 O O . MET A 1 117 ? -8.939 -3.448 15.954 1.00 89.25 117 MET A O 1
ATOM 973 N N . LYS A 1 118 ? -6.784 -2.874 15.657 1.00 87.00 118 LYS A N 1
ATOM 974 C CA . LYS A 1 118 ? -6.913 -1.557 16.309 1.00 87.00 118 LYS A CA 1
ATOM 975 C C . LYS A 1 118 ? -7.967 -0.678 15.631 1.00 87.00 118 LYS A C 1
ATOM 977 O O . LYS A 1 118 ? -8.803 -0.083 16.306 1.00 87.00 118 LYS A O 1
ATOM 982 N N . ARG A 1 119 ? -7.953 -0.605 14.295 1.00 86.94 119 ARG A N 1
ATOM 983 C CA . ARG A 1 119 ? -8.933 0.187 13.531 1.00 86.94 119 ARG A CA 1
ATOM 984 C C . ARG A 1 119 ? -10.343 -0.367 13.634 1.00 86.94 119 ARG A C 1
ATOM 986 O O . ARG A 1 119 ? -11.290 0.408 13.726 1.00 86.94 119 ARG A O 1
ATOM 993 N N . GLN A 1 120 ? -10.487 -1.687 13.609 1.00 87.00 120 GLN A N 1
ATOM 994 C CA . GLN A 1 120 ? -11.784 -2.330 13.761 1.00 87.00 120 GLN A CA 1
ATOM 995 C C . GLN A 1 120 ? -12.397 -1.997 15.122 1.00 87.00 120 GLN A C 1
ATOM 997 O O . GLN A 1 120 ? -13.573 -1.640 15.177 1.00 87.00 120 GLN A O 1
ATOM 1002 N N . GLU A 1 121 ? -11.600 -2.040 16.191 1.00 86.75 121 GLU A N 1
ATOM 1003 C CA . GLU A 1 121 ? -12.057 -1.659 17.526 1.00 86.75 121 GLU A CA 1
ATOM 1004 C C . GLU A 1 121 ? -12.447 -0.178 17.587 1.00 86.75 121 GLU A C 1
ATOM 1006 O O . GLU A 1 121 ? -13.560 0.150 17.994 1.00 86.75 121 GLU A O 1
ATOM 1011 N N . GLN A 1 122 ? -11.605 0.710 17.048 1.00 85.12 122 GLN A N 1
ATOM 1012 C CA . GLN A 1 122 ? -11.896 2.145 16.967 1.00 85.12 122 GLN A CA 1
ATOM 1013 C C . GLN A 1 122 ? -13.232 2.434 16.254 1.00 85.12 122 GLN A C 1
ATOM 1015 O O . GLN A 1 122 ? -14.027 3.269 16.695 1.00 85.12 122 GLN A O 1
ATOM 1020 N N . LEU A 1 123 ? -13.495 1.752 15.135 1.00 82.62 123 LEU A N 1
ATOM 1021 C CA . LEU A 1 123 ? -14.742 1.896 14.381 1.00 82.62 123 LEU A CA 1
ATOM 1022 C C . LEU A 1 123 ? -15.940 1.301 15.133 1.00 82.62 123 LEU A C 1
ATOM 1024 O O . LEU A 1 123 ? -17.033 1.871 15.078 1.00 82.62 123 LEU A O 1
ATOM 1028 N N . ARG A 1 124 ? -15.745 0.190 15.853 1.00 83.94 124 ARG A N 1
ATOM 1029 C CA . ARG A 1 124 ? -16.773 -0.462 16.675 1.00 83.94 124 ARG A CA 1
ATOM 1030 C C . ARG A 1 124 ? -17.220 0.440 17.821 1.00 83.94 124 ARG A C 1
ATOM 1032 O O . ARG A 1 124 ? -18.418 0.688 17.949 1.00 83.94 124 ARG A O 1
ATOM 1039 N N . GLU A 1 125 ? -16.281 0.978 18.597 1.00 83.12 125 GLU A N 1
ATOM 1040 C CA . GLU A 1 125 ? -16.561 1.907 19.700 1.00 83.12 125 GLU A CA 1
ATOM 1041 C C . GLU A 1 125 ? -17.309 3.152 19.210 1.00 83.12 125 GLU A C 1
ATOM 1043 O O . GLU A 1 125 ? -18.313 3.568 19.793 1.00 83.12 125 GLU A O 1
ATOM 1048 N N . ARG A 1 126 ? -16.870 3.730 18.085 1.00 75.69 126 ARG A N 1
ATOM 1049 C CA . ARG A 1 126 ? -17.546 4.880 17.467 1.00 75.69 126 ARG A CA 1
ATOM 1050 C C . ARG A 1 126 ? -18.950 4.543 16.972 1.00 75.69 126 ARG A C 1
ATOM 1052 O O . ARG A 1 126 ? -19.848 5.370 17.101 1.00 75.69 126 ARG A O 1
ATOM 1059 N N . GLY A 1 127 ? -19.153 3.351 16.413 1.00 72.50 127 GLY A N 1
ATOM 1060 C CA . GLY A 1 127 ? -20.470 2.873 15.993 1.00 72.50 127 GLY A CA 1
ATOM 1061 C C . GLY A 1 127 ? -21.436 2.685 17.165 1.00 72.50 127 GLY A C 1
ATOM 1062 O O . GLY A 1 127 ? -22.621 2.971 17.023 1.00 72.50 127 GLY A O 1
ATOM 1063 N N . GLN A 1 128 ? -20.933 2.261 18.327 1.00 71.62 128 GLN A N 1
ATOM 1064 C CA . GLN A 1 128 ? -21.728 2.110 19.549 1.00 71.62 128 GLN A CA 1
ATOM 1065 C C . GLN A 1 128 ? -22.142 3.456 20.151 1.00 71.62 128 GLN A C 1
ATOM 1067 O O . GLN A 1 128 ? -23.290 3.588 20.545 1.00 71.62 128 GLN A O 1
ATOM 1072 N N . ARG A 1 129 ? -21.277 4.482 20.132 1.00 61.06 129 ARG A N 1
ATOM 1073 C CA . ARG A 1 129 ? -21.620 5.849 20.592 1.00 61.06 129 ARG A CA 1
ATOM 1074 C C . ARG A 1 129 ? -22.687 6.556 19.744 1.00 61.06 129 ARG A C 1
ATOM 1076 O O . ARG A 1 129 ? -23.131 7.640 20.104 1.00 61.06 129 ARG A O 1
ATOM 1083 N N . ARG A 1 130 ? -23.041 5.991 18.586 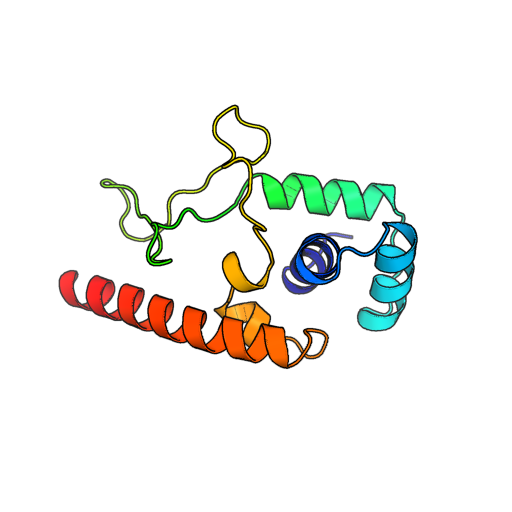1.00 58.19 130 ARG A N 1
ATOM 1084 C CA . ARG A 1 130 ? -24.090 6.502 17.689 1.00 58.19 130 ARG A CA 1
ATOM 1085 C C . ARG A 1 130 ? -25.455 5.839 17.915 1.00 58.19 130 ARG A C 1
ATOM 1087 O O . ARG A 1 130 ? -26.405 6.265 17.262 1.00 58.19 130 ARG A O 1
ATOM 1094 N N . LYS A 1 131 ? -25.534 4.795 18.748 1.00 51.31 131 LYS A N 1
ATOM 1095 C CA . LYS A 1 131 ? -26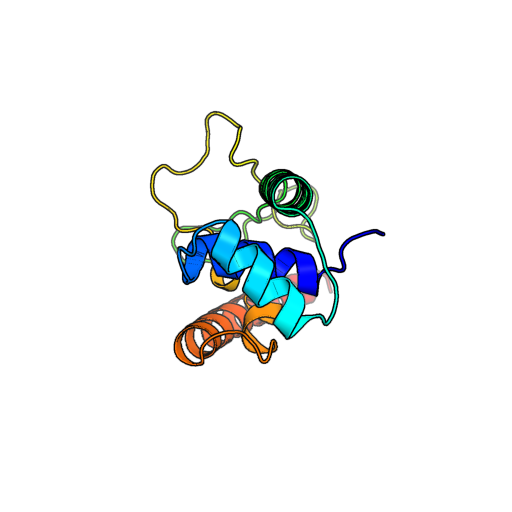.786 4.162 19.186 1.00 51.31 131 LYS A CA 1
ATOM 1096 C C . LYS A 1 131 ? -27.195 4.715 20.541 1.00 51.31 131 LYS A C 1
ATOM 1098 O O . LYS A 1 131 ? -28.420 4.827 20.737 1.00 51.31 131 LYS A O 1
#

Secondary structure (DSSP, 8-state):
-PPPHHHHHHHHHHHTTS---HHHHHHHHHHHHS----HHHHHHHHHHHTTSEEPB-TT-PBPEETTEEEEE-EE-TTSTT--TT----HHHH-HHHHTT-TTS-HHHHHHHHHHHHHHHHHHHHHHHTT-

Sequence (131 aa):
KRYTVEQSDFIIYARHEMKWSWNKVRDAFAMTFRQERTVPCLQGCYYRTNMHIPMWDAEGFLLFGERDATKSLQFNLKGAQAPPDEDVGLARRHPERAALYSWVHPSVQSQARAWAMKRQEQLRERGQRRK